Protein AF-A0A2P9H582-F1 (afdb_monomer_lite)

Secondary structure (DSSP, 8-state):
-EEETTTTS-HHHHHHHHHHSHHHHHHTTT--HHHHHHHHHHHHHHHHTT-BTTB-EEE-----------

Radius of gyration: 14.57 Å; chains: 1; bounding box: 35×24×44 Å

Structure (mmCIF, N/CA/C/O backbone):
data_AF-A0A2P9H582-F1
#
_entry.id   AF-A0A2P9H582-F1
#
loop_
_atom_site.group_PDB
_atom_site.id
_atom_site.type_symbol
_atom_site.label_atom_id
_atom_site.label_alt_id
_atom_site.label_comp_id
_atom_site.label_asym_id
_atom_site.label_entity_id
_atom_site.label_seq_id
_atom_site.pdbx_PDB_ins_code
_atom_site.Cartn_x
_atom_site.Cartn_y
_atom_site.Cartn_z
_atom_site.occupancy
_atom_site.B_iso_or_equiv
_atom_site.auth_seq_id
_atom_site.auth_comp_id
_atom_site.auth_asym_id
_atom_site.auth_atom_id
_atom_site.pdbx_PDB_model_num
ATOM 1 N N . MET A 1 1 ? -16.032 4.411 -1.876 1.00 79.56 1 MET A N 1
ATOM 2 C CA . MET A 1 1 ? -15.698 3.092 -1.301 1.00 79.56 1 MET A CA 1
ATOM 3 C C . MET A 1 1 ? -14.307 3.196 -0.697 1.00 79.56 1 MET A C 1
ATOM 5 O O . MET A 1 1 ? -13.468 3.860 -1.297 1.00 79.56 1 MET A O 1
ATOM 9 N N . SER A 1 2 ? -14.081 2.629 0.486 1.00 87.75 2 SER A N 1
ATOM 10 C CA . SER A 1 2 ? -12.743 2.488 1.072 1.00 87.75 2 SER A CA 1
ATOM 11 C C . SER A 1 2 ? -12.260 1.058 0.863 1.00 87.75 2 SER A C 1
ATOM 13 O O . SER A 1 2 ? -13.025 0.123 1.096 1.00 87.75 2 SER A O 1
ATOM 15 N N . LEU A 1 3 ? -11.020 0.902 0.415 1.00 93.19 3 LEU A N 1
ATOM 16 C CA . LEU A 1 3 ? -10.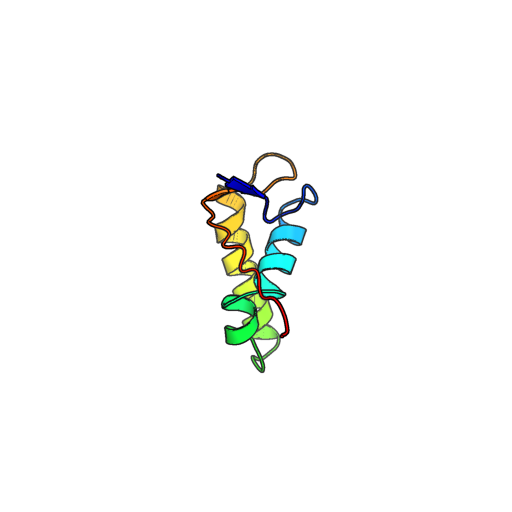322 -0.377 0.381 1.00 93.19 3 LEU A CA 1
ATOM 17 C C . LEU A 1 3 ? -9.478 -0.473 1.648 1.00 93.19 3 LEU A C 1
ATOM 19 O O . LEU A 1 3 ? -8.699 0.440 1.920 1.00 93.19 3 LEU A O 1
ATOM 23 N N . ASP A 1 4 ? -9.633 -1.551 2.405 1.00 95.94 4 ASP A N 1
ATOM 24 C CA . ASP A 1 4 ? -8.679 -1.863 3.460 1.00 95.94 4 ASP A CA 1
ATOM 25 C C . ASP A 1 4 ? -7.417 -2.458 2.831 1.00 95.94 4 ASP A C 1
ATOM 27 O O . ASP A 1 4 ? -7.454 -3.556 2.280 1.00 95.94 4 AS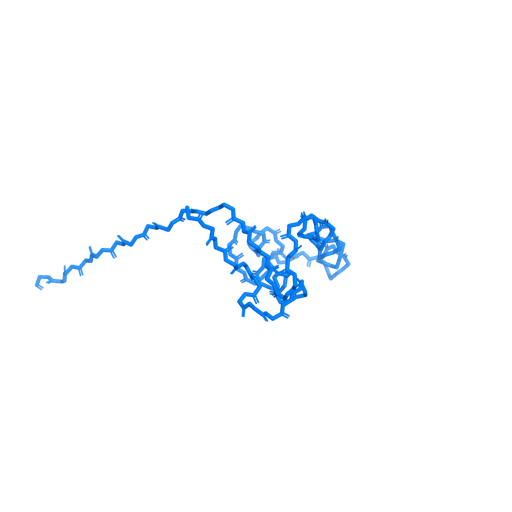P A O 1
ATOM 31 N N . LEU A 1 5 ? -6.313 -1.713 2.881 1.00 95.31 5 LEU A N 1
ATOM 32 C CA . LEU A 1 5 ? -5.028 -2.173 2.354 1.00 95.31 5 LEU A CA 1
ATOM 33 C C . LEU A 1 5 ? -4.378 -3.237 3.255 1.00 95.31 5 LEU A C 1
ATOM 35 O O . LEU A 1 5 ? -3.505 -3.962 2.792 1.00 95.31 5 LEU A O 1
ATOM 39 N N . ALA A 1 6 ? -4.779 -3.313 4.526 1.00 97.06 6 ALA A N 1
ATOM 40 C CA . ALA A 1 6 ? -4.230 -4.251 5.500 1.00 97.06 6 ALA A CA 1
ATOM 41 C C . ALA A 1 6 ? -4.927 -5.617 5.502 1.00 97.06 6 ALA A C 1
ATOM 43 O O . ALA A 1 6 ? -4.410 -6.535 6.129 1.00 97.06 6 ALA A O 1
ATOM 44 N N . ASP A 1 7 ? -6.104 -5.737 4.876 1.00 95.75 7 ASP A N 1
ATOM 45 C CA . ASP A 1 7 ? -6.978 -6.919 4.982 1.00 95.75 7 ASP A CA 1
ATOM 46 C C . ASP A 1 7 ? -7.225 -7.354 6.447 1.00 95.75 7 ASP A C 1
ATOM 48 O O . ASP A 1 7 ? -7.235 -8.535 6.785 1.00 95.75 7 ASP A O 1
ATOM 52 N N . GLY A 1 8 ? -7.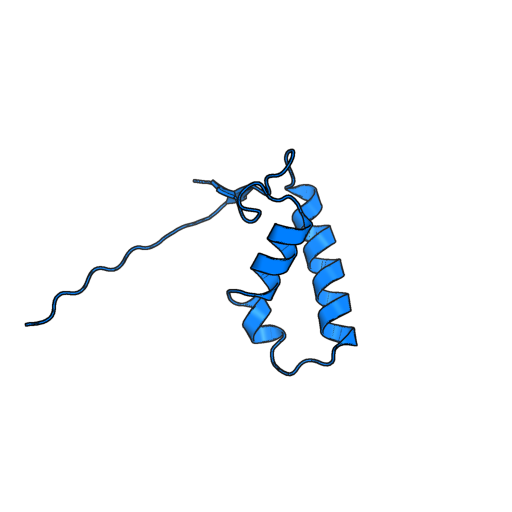356 -6.383 7.360 1.00 97.25 8 GLY A N 1
ATOM 53 C CA . GLY A 1 8 ? -7.512 -6.632 8.796 1.00 97.25 8 GLY A CA 1
ATOM 54 C C . GLY A 1 8 ? -6.279 -7.196 9.519 1.00 97.25 8 GLY A C 1
ATOM 55 O O . GLY A 1 8 ? -6.418 -7.668 10.646 1.00 97.25 8 GLY A O 1
ATOM 56 N N . LEU A 1 9 ? -5.090 -7.172 8.906 1.00 98.06 9 LEU A N 1
ATOM 57 C CA . LEU A 1 9 ? -3.847 -7.726 9.468 1.00 98.06 9 LEU A CA 1
ATOM 58 C C . LEU A 1 9 ? -2.880 -6.658 10.013 1.00 98.06 9 LEU A C 1
ATOM 60 O O . LEU A 1 9 ? -1.753 -6.967 10.405 1.00 98.06 9 LEU A O 1
ATOM 64 N N . GLY A 1 10 ? -3.308 -5.399 10.059 1.00 98.06 10 GLY A N 1
ATOM 65 C CA . GLY A 1 10 ? -2.546 -4.288 10.616 1.00 98.06 10 GLY A CA 1
ATOM 66 C C . GLY A 1 10 ? -1.569 -3.616 9.646 1.00 98.06 10 GLY A C 1
ATOM 67 O O . GLY A 1 10 ? -1.473 -3.925 8.458 1.00 98.06 10 GLY A O 1
ATOM 68 N N . LEU A 1 11 ? -0.842 -2.629 10.177 1.00 98.31 11 LEU A N 1
ATOM 69 C CA . LEU A 1 11 ? -0.035 -1.696 9.386 1.00 98.31 11 LEU A CA 1
ATOM 70 C C . LEU A 1 11 ? 1.062 -2.378 8.557 1.00 98.31 11 LEU A C 1
ATOM 72 O O . LEU A 1 11 ? 1.249 -2.018 7.399 1.00 98.31 11 LEU A O 1
ATOM 76 N N . GLU A 1 12 ? 1.767 -3.364 9.115 1.00 98.19 12 GLU A N 1
ATOM 77 C CA . GLU A 1 12 ? 2.852 -4.042 8.391 1.00 98.19 12 GLU A CA 1
ATOM 78 C C . GLU A 1 12 ? 2.327 -4.842 7.194 1.00 98.19 12 GLU A C 1
ATOM 80 O O . GLU A 1 12 ? 2.921 -4.782 6.123 1.00 98.19 12 GLU A O 1
ATOM 85 N N . ALA A 1 13 ? 1.161 -5.484 7.312 1.00 97.94 13 ALA A N 1
ATOM 86 C CA . ALA A 1 13 ? 0.535 -6.171 6.183 1.00 97.94 13 ALA A CA 1
ATOM 87 C C . ALA A 1 13 ? 0.136 -5.197 5.058 1.00 97.94 13 ALA A C 1
ATOM 89 O O . ALA A 1 13 ? 0.255 -5.519 3.872 1.00 97.94 13 ALA A O 1
ATOM 90 N N . ALA A 1 14 ? -0.280 -3.974 5.406 1.00 97.19 14 ALA A N 1
ATOM 91 C CA . ALA A 1 14 ? -0.537 -2.926 4.420 1.00 97.19 14 ALA A CA 1
ATOM 92 C C . ALA A 1 14 ? 0.752 -2.431 3.739 1.00 97.19 14 ALA A C 1
ATOM 94 O O . ALA A 1 14 ? 0.745 -2.153 2.537 1.00 97.19 14 ALA A O 1
ATOM 95 N N . VAL A 1 15 ? 1.862 -2.341 4.483 1.00 97.31 15 VAL A N 1
ATOM 96 C CA . VAL A 1 15 ? 3.188 -2.017 3.929 1.00 97.31 15 VAL A CA 1
ATOM 97 C C . VAL A 1 15 ? 3.641 -3.114 2.967 1.00 97.31 15 VAL A C 1
ATOM 99 O O . VAL A 1 15 ? 4.016 -2.805 1.836 1.00 97.31 15 VAL A O 1
ATOM 102 N N . ASP A 1 16 ? 3.534 -4.381 3.364 1.00 96.94 16 ASP A N 1
ATOM 103 C CA . ASP A 1 16 ? 3.872 -5.530 2.520 1.00 96.94 16 ASP A CA 1
ATOM 104 C C . ASP A 1 16 ? 3.023 -5.559 1.249 1.00 96.94 16 ASP A C 1
ATOM 106 O O . ASP A 1 16 ? 3.549 -5.756 0.153 1.00 96.94 16 ASP A O 1
ATOM 110 N N . THR A 1 17 ? 1.727 -5.267 1.363 1.00 95.94 17 THR A N 1
ATOM 111 C CA . THR A 1 17 ? 0.836 -5.130 0.207 1.00 95.94 17 THR A CA 1
ATOM 112 C C . THR A 1 17 ? 1.315 -4.009 -0.720 1.00 95.94 17 THR A C 1
ATOM 114 O O . THR A 1 17 ? 1.510 -4.236 -1.912 1.00 95.94 17 THR A O 1
ATOM 117 N N . ALA A 1 18 ? 1.595 -2.811 -0.201 1.00 94.56 18 ALA A N 1
ATOM 118 C CA . ALA A 1 18 ? 2.090 -1.695 -1.011 1.00 94.56 18 ALA A CA 1
ATOM 119 C C . ALA A 1 18 ? 3.437 -1.990 -1.704 1.00 94.56 18 ALA A C 1
ATOM 121 O O . ALA A 1 18 ? 3.676 -1.520 -2.817 1.00 94.56 18 ALA A O 1
ATOM 122 N N . LEU A 1 19 ? 4.315 -2.768 -1.067 1.00 95.69 19 LEU A N 1
ATOM 123 C CA . LEU A 1 19 ? 5.604 -3.185 -1.628 1.00 95.69 19 LEU A CA 1
ATOM 124 C C . LEU A 1 19 ? 5.476 -4.357 -2.613 1.00 95.69 19 LEU A C 1
ATOM 126 O O . LEU A 1 19 ? 6.289 -4.485 -3.532 1.00 95.69 19 LEU A O 1
ATOM 130 N N . GLY A 1 20 ? 4.477 -5.215 -2.425 1.00 94.50 20 GLY A N 1
ATOM 131 C CA . GLY A 1 20 ? 4.261 -6.429 -3.207 1.00 94.50 20 GLY A CA 1
ATOM 132 C C . GLY A 1 20 ? 3.420 -6.224 -4.464 1.00 94.50 20 GLY A C 1
ATOM 133 O O . GLY A 1 20 ? 3.573 -6.981 -5.421 1.00 94.50 20 GLY A O 1
ATOM 134 N N . ILE A 1 21 ? 2.553 -5.205 -4.498 1.00 90.62 21 ILE A N 1
ATOM 135 C CA . ILE A 1 21 ? 1.655 -4.955 -5.631 1.00 90.62 21 ILE A CA 1
ATOM 136 C C . ILE A 1 21 ? 1.667 -3.496 -6.107 1.00 90.62 21 ILE A C 1
ATOM 138 O O . ILE A 1 21 ? 1.894 -2.549 -5.359 1.00 90.62 21 ILE A O 1
ATOM 142 N N . GLY A 1 22 ? 1.369 -3.296 -7.393 1.00 87.19 22 GLY A N 1
ATOM 143 C CA . GLY A 1 22 ? 1.103 -1.968 -7.950 1.00 87.19 22 GLY A CA 1
ATOM 144 C C . GLY A 1 22 ? 2.351 -1.142 -8.314 1.00 87.19 22 GLY A C 1
ATOM 145 O O . GLY A 1 22 ? 3.407 -1.698 -8.619 1.00 87.19 22 GLY A O 1
ATOM 146 N N . PRO A 1 23 ? 2.223 0.198 -8.396 1.00 90.38 23 PRO A N 1
ATOM 147 C CA . PRO A 1 23 ? 3.292 1.076 -8.879 1.00 90.38 23 PRO A CA 1
ATOM 148 C C . PRO A 1 23 ? 4.550 1.088 -8.003 1.00 90.38 23 PRO A C 1
ATOM 150 O O . PRO A 1 23 ? 5.649 1.132 -8.545 1.00 90.38 23 PRO A O 1
ATOM 153 N N . ALA A 1 24 ? 4.402 1.026 -6.674 1.00 92.75 24 ALA A N 1
ATOM 154 C CA . ALA A 1 24 ? 5.538 1.050 -5.751 1.00 92.75 24 ALA A CA 1
ATOM 155 C C . ALA A 1 24 ? 6.402 -0.213 -5.880 1.00 92.75 24 ALA A C 1
ATOM 157 O O . ALA A 1 24 ? 7.619 -0.096 -5.984 1.00 92.75 24 ALA A O 1
ATOM 158 N N . SER A 1 25 ? 5.777 -1.392 -5.987 1.00 94.81 25 SER A N 1
ATOM 159 C CA . SER A 1 25 ? 6.475 -2.652 -6.270 1.00 94.81 25 SER A CA 1
ATOM 160 C C . SER A 1 25 ? 7.354 -2.562 -7.524 1.00 94.81 25 SER A C 1
ATOM 162 O O . SER A 1 25 ? 8.552 -2.822 -7.457 1.00 94.81 25 SER A O 1
ATOM 164 N N . ARG A 1 26 ? 6.794 -2.080 -8.645 1.00 94.94 26 ARG A N 1
ATOM 165 C CA . ARG A 1 26 ? 7.538 -1.904 -9.907 1.00 94.94 26 ARG A CA 1
ATOM 166 C C . ARG A 1 26 ? 8.653 -0.864 -9.810 1.00 94.94 26 ARG A C 1
ATOM 168 O O . ARG A 1 26 ? 9.702 -1.042 -10.410 1.00 94.94 26 ARG A O 1
ATOM 175 N N . ALA A 1 27 ? 8.427 0.234 -9.090 1.00 95.56 27 ALA A N 1
ATOM 176 C CA . ALA A 1 27 ? 9.433 1.283 -8.921 1.00 95.56 27 ALA A CA 1
ATOM 177 C C . ALA A 1 27 ? 10.621 0.832 -8.052 1.00 95.56 27 ALA A C 1
ATOM 179 O O . ALA A 1 27 ? 11.724 1.355 -8.193 1.00 95.56 27 ALA A O 1
ATOM 180 N N . LEU A 1 28 ? 10.387 -0.123 -7.149 1.00 95.62 28 LEU A N 1
ATOM 181 C CA . LEU A 1 28 ? 11.396 -0.705 -6.262 1.00 95.62 28 LEU A CA 1
ATOM 182 C C . LEU A 1 28 ? 12.024 -1.987 -6.821 1.00 95.62 28 LEU A C 1
ATOM 184 O O . LEU A 1 28 ? 12.866 -2.600 -6.150 1.00 95.62 28 LEU A O 1
ATOM 188 N N . ASP A 1 29 ? 11.625 -2.391 -8.025 1.00 95.31 29 ASP A N 1
ATOM 189 C CA . ASP A 1 29 ? 12.231 -3.514 -8.724 1.00 95.31 29 ASP A CA 1
ATOM 190 C C . ASP A 1 29 ? 13.698 -3.194 -9.047 1.00 95.31 29 ASP A C 1
ATOM 192 O O . ASP A 1 29 ? 14.046 -2.044 -9.331 1.00 95.31 29 ASP A O 1
ATOM 196 N N . ASP A 1 30 ? 14.574 -4.185 -8.878 1.00 95.56 30 ASP A N 1
ATOM 197 C CA . ASP A 1 30 ? 16.041 -4.065 -8.980 1.00 95.56 30 ASP A CA 1
ATOM 198 C C . ASP A 1 30 ? 16.717 -2.996 -8.088 1.00 95.56 30 ASP A C 1
ATOM 200 O O . ASP A 1 30 ? 17.927 -2.766 -8.183 1.00 95.56 30 ASP A O 1
ATOM 204 N N . GLN A 1 31 ? 15.985 -2.353 -7.169 1.00 97.56 31 GLN A N 1
ATOM 205 C CA . GLN A 1 31 ? 16.579 -1.383 -6.250 1.00 97.56 31 GLN A CA 1
ATOM 206 C C . GLN A 1 31 ? 17.403 -2.067 -5.149 1.00 97.56 31 GLN A C 1
ATOM 208 O O . GLN A 1 31 ? 17.011 -3.122 -4.637 1.00 97.56 31 GLN A O 1
ATOM 213 N N . PRO A 1 32 ? 18.510 -1.444 -4.695 1.00 97.88 32 PRO A N 1
ATOM 214 C CA . PRO A 1 32 ? 19.318 -1.983 -3.610 1.00 97.88 32 PRO A CA 1
ATOM 215 C C . PRO A 1 32 ? 18.497 -2.233 -2.332 1.00 97.88 32 PRO A C 1
ATOM 217 O O . PRO A 1 32 ? 17.607 -1.435 -2.014 1.00 97.88 32 PRO A O 1
ATOM 220 N N . PRO A 1 33 ? 18.834 -3.259 -1.523 1.00 96.25 33 PRO A N 1
ATOM 221 C CA . PRO A 1 33 ? 18.100 -3.580 -0.295 1.00 96.25 33 PRO A CA 1
ATOM 222 C C . PRO A 1 33 ? 17.941 -2.392 0.662 1.00 96.25 33 PRO A C 1
ATOM 224 O O . PRO A 1 33 ? 16.882 -2.212 1.256 1.00 96.25 33 PRO A O 1
ATOM 227 N N . ALA A 1 34 ? 18.967 -1.541 0.764 1.00 97.31 34 ALA A N 1
ATOM 228 C CA . ALA A 1 34 ? 18.928 -0.345 1.600 1.00 97.31 34 ALA A CA 1
ATOM 229 C C . ALA A 1 34 ? 17.865 0.666 1.135 1.00 97.31 34 ALA A C 1
ATOM 231 O O . ALA A 1 34 ? 17.181 1.265 1.963 1.00 97.31 34 ALA A O 1
ATOM 232 N N . LEU A 1 35 ? 17.681 0.826 -0.180 1.00 97.31 35 LEU A N 1
ATOM 233 C CA . LEU A 1 35 ? 16.666 1.727 -0.721 1.00 97.31 35 LEU A CA 1
ATOM 234 C C . LEU A 1 35 ? 15.259 1.146 -0.550 1.00 97.31 35 LEU A C 1
ATOM 236 O O . LEU A 1 35 ? 14.339 1.877 -0.195 1.00 97.31 35 LEU A O 1
ATOM 240 N N . ARG A 1 36 ? 15.101 -0.173 -0.720 1.00 96.81 36 ARG A N 1
ATOM 241 C CA . ARG A 1 36 ? 13.835 -0.869 -0.439 1.00 96.81 36 ARG A CA 1
ATOM 242 C C . ARG A 1 36 ? 13.427 -0.720 1.030 1.00 96.81 36 ARG A C 1
ATOM 244 O O . ARG A 1 36 ? 12.268 -0.433 1.306 1.00 96.81 36 ARG A O 1
ATOM 251 N N . ALA A 1 37 ? 14.378 -0.834 1.960 1.00 97.25 37 ALA A N 1
ATOM 252 C CA . ALA A 1 37 ? 14.134 -0.620 3.387 1.00 97.25 37 ALA A CA 1
ATOM 253 C C . ALA A 1 37 ? 13.739 0.835 3.706 1.00 97.25 37 ALA A C 1
ATOM 255 O O . ALA A 1 37 ? 12.786 1.067 4.446 1.00 97.25 37 ALA A O 1
ATOM 256 N N . ALA A 1 38 ? 14.419 1.819 3.107 1.00 98.00 38 ALA A N 1
ATOM 257 C CA . ALA A 1 38 ? 14.062 3.229 3.266 1.00 98.00 38 ALA A CA 1
ATOM 258 C C . ALA A 1 38 ? 12.663 3.543 2.701 1.00 98.00 38 ALA A C 1
ATOM 260 O O . ALA A 1 38 ? 11.892 4.283 3.314 1.00 98.00 38 ALA A O 1
ATOM 261 N N . ALA A 1 39 ? 12.309 2.949 1.559 1.00 97.38 39 ALA A N 1
ATOM 262 C CA . ALA A 1 39 ? 10.975 3.072 0.984 1.00 97.38 39 ALA A CA 1
ATOM 263 C C . ALA A 1 39 ? 9.905 2.437 1.884 1.00 97.38 39 ALA A C 1
ATOM 265 O O . ALA A 1 39 ? 8.858 3.047 2.087 1.00 97.38 39 ALA A O 1
ATOM 266 N N . ALA A 1 40 ? 10.178 1.266 2.472 1.00 97.69 40 ALA A N 1
ATOM 267 C CA . ALA A 1 40 ? 9.275 0.621 3.425 1.00 97.69 40 ALA A CA 1
ATOM 268 C C . ALA A 1 40 ? 8.982 1.523 4.635 1.00 97.69 40 ALA A C 1
ATOM 270 O O . ALA A 1 40 ? 7.825 1.673 5.016 1.00 97.69 40 ALA A O 1
ATOM 271 N N . GLU A 1 41 ? 10.001 2.186 5.191 1.00 98.44 41 GLU A N 1
ATOM 272 C CA . GLU A 1 41 ? 9.819 3.144 6.291 1.00 98.44 41 GLU A CA 1
ATOM 273 C C . GLU A 1 41 ? 8.985 4.362 5.870 1.00 98.44 41 GLU A C 1
ATOM 275 O O . GLU A 1 41 ? 8.067 4.776 6.579 1.00 98.44 41 GLU A O 1
ATOM 280 N N . SER A 1 42 ? 9.239 4.903 4.676 1.00 98.12 42 SER A N 1
ATOM 281 C CA . SER A 1 42 ? 8.448 6.014 4.139 1.00 98.12 42 SER A CA 1
ATOM 282 C C . SER A 1 42 ? 6.977 5.633 3.929 1.00 98.12 42 SER A C 1
ATOM 284 O O . SER A 1 42 ? 6.084 6.402 4.293 1.00 98.12 42 SER A O 1
ATOM 286 N N . ILE A 1 43 ? 6.715 4.439 3.390 1.00 97.12 43 ILE A N 1
ATOM 287 C CA . ILE A 1 43 ? 5.363 3.903 3.193 1.00 97.12 43 ILE A CA 1
ATOM 288 C C . ILE A 1 43 ? 4.683 3.668 4.543 1.00 97.12 43 ILE A C 1
ATOM 290 O O . ILE A 1 43 ? 3.544 4.096 4.722 1.00 97.12 43 ILE A O 1
ATOM 294 N N . ARG A 1 44 ? 5.379 3.066 5.515 1.00 98.38 44 ARG A N 1
ATOM 295 C CA . ARG A 1 44 ? 4.870 2.847 6.878 1.00 98.38 44 ARG A CA 1
ATOM 296 C C . ARG A 1 44 ? 4.403 4.153 7.512 1.00 98.38 44 ARG A C 1
ATOM 298 O O . ARG A 1 44 ? 3.261 4.239 7.961 1.00 98.38 44 ARG A O 1
ATOM 305 N N . ALA A 1 45 ? 5.236 5.192 7.475 1.00 98.31 45 ALA A N 1
ATOM 306 C CA . ALA A 1 45 ? 4.877 6.510 7.992 1.00 98.31 45 ALA A CA 1
ATOM 307 C C . ALA A 1 45 ? 3.662 7.117 7.261 1.00 98.31 45 ALA A C 1
ATOM 309 O O . ALA A 1 45 ? 2.784 7.715 7.888 1.00 98.31 45 ALA A O 1
ATOM 310 N N . ALA A 1 46 ? 3.576 6.938 5.939 1.00 97.31 46 ALA A N 1
ATOM 311 C CA . ALA A 1 46 ? 2.460 7.432 5.137 1.00 97.31 46 ALA A CA 1
ATOM 312 C C . ALA A 1 46 ? 1.142 6.678 5.389 1.00 97.31 46 ALA A C 1
ATOM 314 O O . ALA A 1 46 ? 0.079 7.292 5.292 1.00 97.31 46 ALA A O 1
ATOM 315 N N . LEU A 1 47 ? 1.195 5.383 5.712 1.00 97.25 47 LEU A N 1
ATOM 316 C CA . LEU A 1 47 ? 0.024 4.546 5.988 1.00 97.25 47 LEU A CA 1
ATOM 317 C C . LEU A 1 47 ? -0.451 4.646 7.444 1.00 97.25 47 LEU A C 1
ATOM 319 O O . LEU A 1 47 ? -1.654 4.590 7.682 1.00 97.25 47 LEU A O 1
ATOM 323 N N . ALA A 1 48 ? 0.447 4.878 8.407 1.00 98.25 48 ALA A N 1
ATOM 324 C CA . ALA A 1 48 ? 0.109 4.965 9.834 1.00 98.25 48 ALA A CA 1
ATOM 325 C C . ALA A 1 48 ? -0.986 6.007 10.136 1.00 98.25 48 ALA A C 1
ATOM 327 O O . ALA A 1 48 ? -1.876 5.780 10.949 1.00 98.25 48 ALA A O 1
ATOM 328 N N . ARG A 1 49 ? -0.981 7.134 9.415 1.00 97.25 49 ARG A N 1
ATOM 329 C CA . ARG A 1 49 ? -2.008 8.196 9.499 1.00 97.25 49 ARG A CA 1
ATOM 330 C C . ARG A 1 49 ? -3.407 7.778 9.027 1.00 97.25 49 ARG A C 1
ATOM 332 O O . ARG A 1 49 ? -4.354 8.535 9.223 1.00 97.25 49 ARG A O 1
ATOM 339 N N . HIS A 1 50 ? -3.533 6.619 8.388 1.00 97.50 50 HIS A N 1
ATOM 340 C CA . HIS A 1 50 ? -4.796 6.051 7.923 1.00 97.50 50 HIS A CA 1
ATOM 341 C C . HIS A 1 50 ? -5.230 4.824 8.732 1.00 97.50 50 HIS A C 1
ATOM 343 O O . HIS A 1 50 ? -6.322 4.322 8.494 1.00 97.50 50 HIS A O 1
A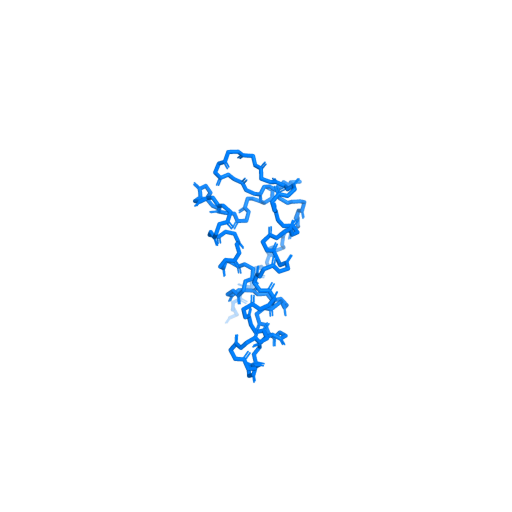TOM 349 N N . GLN A 1 51 ? -4.411 4.341 9.672 1.00 97.94 51 GLN A N 1
ATOM 350 C CA . GLN A 1 51 ? -4.704 3.129 10.430 1.00 97.94 51 GLN A CA 1
ATOM 351 C C . GLN A 1 51 ? -5.891 3.322 11.386 1.00 97.94 51 GLN A C 1
ATOM 353 O O . GLN A 1 51 ? -5.951 4.291 12.145 1.00 97.94 51 GLN A O 1
ATOM 358 N N . ILE A 1 52 ? -6.811 2.355 11.381 1.00 97.62 52 ILE A N 1
ATOM 359 C CA . ILE A 1 52 ? -7.931 2.245 12.318 1.00 97.62 52 ILE A CA 1
ATOM 360 C C . ILE A 1 52 ? -7.989 0.796 12.812 1.00 97.62 52 ILE A C 1
ATOM 362 O O . ILE A 1 52 ? -8.419 -0.102 12.085 1.00 97.62 52 ILE A O 1
ATOM 366 N N . GLY A 1 53 ? -7.540 0.560 14.049 1.00 97.06 53 GLY A N 1
ATOM 367 C CA . GLY A 1 53 ? -7.349 -0.800 14.565 1.00 97.06 53 GLY A CA 1
ATOM 368 C C . GLY A 1 53 ? -6.378 -1.583 13.678 1.00 97.06 53 GLY A C 1
ATOM 369 O O . GLY A 1 53 ? -5.289 -1.095 13.371 1.00 97.06 53 GLY A O 1
ATOM 370 N N . ASP A 1 54 ? -6.809 -2.752 13.211 1.00 98.12 54 ASP A N 1
ATOM 371 C CA . ASP A 1 54 ? -6.019 -3.611 12.320 1.00 98.12 54 ASP A CA 1
ATOM 372 C C . ASP A 1 54 ? -6.282 -3.347 10.826 1.00 98.12 54 ASP A C 1
ATOM 374 O O . ASP A 1 54 ? -5.811 -4.082 9.965 1.00 98.12 54 ASP A O 1
ATOM 378 N N . THR A 1 55 ? -7.015 -2.279 10.502 1.00 98.06 55 THR A N 1
ATOM 379 C CA . THR A 1 55 ? -7.333 -1.891 9.120 1.00 98.06 55 THR A CA 1
ATOM 380 C C . THR A 1 55 ? -6.576 -0.628 8.710 1.00 98.06 55 THR A C 1
ATOM 382 O O . THR A 1 55 ? -6.293 0.244 9.535 1.00 98.06 55 THR A O 1
ATOM 385 N N . VAL A 1 56 ? -6.277 -0.493 7.420 1.00 98.06 56 VAL A N 1
ATOM 386 C CA . VAL A 1 56 ? -5.736 0.719 6.789 1.00 98.06 56 VAL A CA 1
ATOM 387 C C . VAL A 1 56 ? -6.673 1.121 5.639 1.00 98.06 56 VAL A C 1
ATOM 389 O O . VAL A 1 56 ? -6.403 0.822 4.472 1.00 98.06 56 VAL A O 1
ATOM 3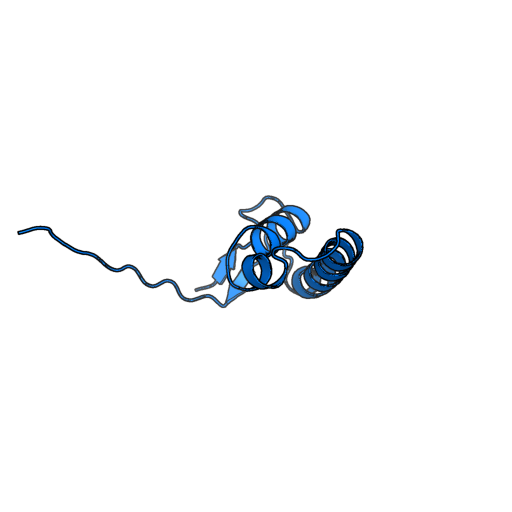92 N N . PRO A 1 57 ? -7.815 1.769 5.940 1.00 97.25 57 PRO A N 1
ATOM 393 C CA . PRO A 1 57 ? -8.780 2.192 4.933 1.00 97.25 57 PRO A CA 1
ATOM 394 C C . PRO A 1 57 ? -8.249 3.350 4.083 1.00 97.25 57 PRO A C 1
ATOM 396 O O . PRO A 1 57 ? -8.034 4.464 4.565 1.00 97.25 57 PRO A O 1
ATOM 399 N N . LEU A 1 58 ? -8.125 3.114 2.778 1.00 95.12 58 LEU A N 1
ATOM 400 C CA . LEU A 1 58 ? -7.761 4.124 1.788 1.00 95.12 58 LEU A CA 1
ATOM 401 C C . LEU A 1 58 ? -8.910 4.361 0.796 1.00 95.12 58 LEU A C 1
ATOM 403 O O . LEU A 1 58 ? -9.605 3.415 0.411 1.00 95.12 58 LEU A O 1
ATOM 407 N N . PRO A 1 59 ? -9.131 5.607 0.335 1.00 93.19 59 PRO A N 1
ATOM 408 C CA . PRO A 1 59 ? -10.004 5.859 -0.804 1.00 93.19 59 PRO A CA 1
ATOM 409 C C . PRO A 1 59 ? -9.487 5.100 -2.031 1.00 93.19 59 PRO A C 1
ATOM 411 O O . PRO A 1 59 ? -8.331 5.259 -2.419 1.00 93.19 59 PRO A O 1
ATOM 414 N N . GLY A 1 60 ? -10.342 4.284 -2.643 1.00 86.81 60 GLY A N 1
ATOM 415 C CA . GLY A 1 60 ? -9.967 3.456 -3.785 1.00 86.81 60 GLY A CA 1
ATOM 416 C C . GLY A 1 60 ? -11.067 3.382 -4.836 1.00 86.81 60 GLY A C 1
ATOM 417 O O . GLY A 1 60 ? -12.243 3.636 -4.559 1.00 86.81 60 GLY A O 1
ATOM 418 N N . ALA A 1 61 ? -10.666 3.010 -6.047 1.00 86.12 61 ALA A N 1
ATOM 419 C CA . ALA A 1 61 ? -11.559 2.665 -7.141 1.00 86.12 61 ALA A CA 1
ATOM 420 C C . ALA A 1 61 ? -11.145 1.298 -7.695 1.00 86.12 61 ALA A C 1
ATOM 422 O O . ALA A 1 61 ? -9.960 1.054 -7.913 1.00 86.12 61 ALA A O 1
ATOM 423 N N . LEU A 1 62 ? -12.120 0.415 -7.913 1.00 84.38 62 LEU A N 1
ATOM 424 C CA . LEU A 1 62 ? -11.917 -0.883 -8.551 1.00 84.38 62 LEU A CA 1
ATOM 425 C C . LEU A 1 62 ? -12.656 -0.890 -9.888 1.00 84.38 62 LEU A C 1
ATOM 427 O O . LEU A 1 62 ? -13.807 -0.460 -9.959 1.00 84.38 62 LEU A O 1
ATOM 431 N N . TRP A 1 63 ? -12.002 -1.392 -10.935 1.00 87.44 63 TRP A N 1
ATOM 432 C CA . TRP A 1 63 ? -12.612 -1.597 -12.246 1.00 87.44 63 TRP A CA 1
ATOM 433 C C . TRP A 1 63 ? -12.592 -3.086 -12.581 1.00 87.44 63 TRP A C 1
ATOM 435 O O . TRP A 1 63 ? -11.526 -3.696 -12.640 1.00 87.44 63 TRP A O 1
ATOM 445 N N . VAL A 1 64 ? -13.765 -3.669 -12.825 1.00 90.62 64 VAL A N 1
ATOM 446 C CA . VAL A 1 64 ? -13.905 -5.060 -13.272 1.00 90.62 64 VAL A CA 1
ATOM 447 C C . VAL A 1 64 ? -14.152 -5.056 -14.777 1.00 90.62 64 VAL A C 1
ATOM 449 O O . VAL A 1 64 ? -15.097 -4.426 -15.247 1.00 90.62 64 VAL A O 1
ATOM 452 N N . VAL A 1 65 ? -13.290 -5.732 -15.538 1.00 93.25 65 VAL A N 1
ATOM 453 C CA . VAL A 1 65 ? -13.453 -5.926 -16.987 1.00 93.25 65 VAL A CA 1
ATOM 454 C C . VAL A 1 65 ? -13.829 -7.384 -17.234 1.00 93.25 65 VAL A C 1
ATOM 456 O O . VAL A 1 65 ? -13.117 -8.279 -16.786 1.00 93.25 65 VAL A O 1
ATOM 459 N N . SER A 1 66 ? -14.928 -7.629 -17.946 1.00 94.69 66 SER A N 1
ATOM 460 C CA . SER A 1 66 ? -15.301 -8.959 -18.434 1.00 94.69 66 SER A CA 1
ATOM 461 C C . SER A 1 66 ? -14.980 -9.091 -19.924 1.00 94.69 66 SER A C 1
ATOM 463 O O . SER A 1 66 ? -15.170 -8.157 -20.701 1.00 94.69 66 SER A O 1
ATOM 465 N N . ALA A 1 67 ? -14.493 -10.264 -20.323 1.00 93.00 67 ALA A N 1
ATOM 466 C CA . ALA A 1 67 ? -14.282 -10.640 -21.715 1.00 93.00 67 ALA A CA 1
ATOM 467 C C . ALA A 1 67 ? -14.883 -12.030 -21.952 1.00 93.00 67 ALA A C 1
ATOM 469 O O . ALA A 1 67 ? -14.854 -12.877 -21.059 1.00 93.00 67 ALA A O 1
ATOM 470 N N . THR A 1 68 ? -15.417 -12.262 -23.148 1.00 92.62 68 THR A N 1
ATOM 471 C CA . THR A 1 68 ? -15.815 -13.594 -23.617 1.00 92.62 68 THR A CA 1
ATOM 472 C C . THR A 1 68 ? -14.965 -13.961 -24.822 1.00 92.62 68 THR A C 1
ATOM 474 O O . THR A 1 68 ? -14.694 -13.109 -25.668 1.00 92.62 68 THR A O 1
ATOM 477 N N . ASN A 1 69 ? -14.555 -15.223 -24.902 1.00 87.25 69 ASN A N 1
ATOM 478 C CA . ASN A 1 69 ? -14.009 -15.772 -26.138 1.00 87.25 69 ASN A CA 1
ATOM 479 C C . ASN A 1 69 ? -15.171 -16.045 -27.108 1.00 87.25 69 ASN A C 1
ATOM 481 O O . ASN A 1 69 ? -16.289 -16.315 -26.656 1.00 87.25 69 ASN A O 1
ATOM 485 N N . ALA A 1 70 ? -14.904 -15.923 -28.410 1.00 74.19 70 ALA A N 1
ATOM 486 C CA . ALA A 1 70 ? -15.821 -16.328 -29.476 1.00 74.19 70 ALA A CA 1
ATOM 487 C C . ALA A 1 70 ? -15.661 -17.820 -29.793 1.00 74.19 70 ALA A C 1
ATOM 489 O O . ALA A 1 70 ? -14.514 -18.314 -29.679 1.00 74.19 70 ALA A O 1
#

Foldseek 3Di:
DWDFLQPLQALLSSLCSQCVDDDNVVVCPPPDPVVSVVVSVVSSVVQVVQDDRSTRIDDDDDDDDDDDDD

Sequence (70 aa):
MSLDLADGLGLEAAVDTALGIGPASRALDDQPPALRAAAAESIRAALARHQIGDTVPLPGALWVVSATN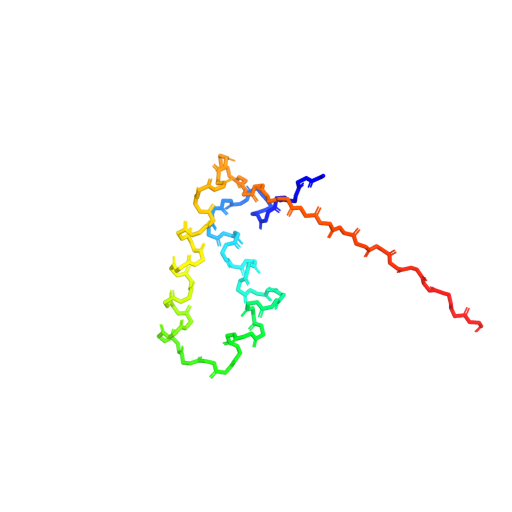A

pLDDT: mean 94.73, std 4.64, range [74.19, 98.44]